Protein AF-T0ZB91-F1 (afdb_monomer_lite)

Foldseek 3Di:
DPPVQPQKDQQADDPDDPVVVVCVVCVVVVDPDDDPQDDDAQAAPVRDGHGSVQLVVLLVVVVWDPPDDRITNDDPLSSVQSSVCVRDVHDDPDSPPDDDDQDPVLVVVLVVVVVVVVVVCVVPVPDDDDDDDPDDPPNPVVVSVVVSCVVVVPPDDDDDDD

Radius of gyration: 23.33 Å; chains: 1; bounding box: 49×40×62 Å

Secondary structure (DSSP, 8-state):
--GGGTT-EE----SS-HHHHHHHHHGGGT------------B-TTSPBPPHHHHHHHHHHTT-EEEETTEEE--HHHHHHHHHHHHHTPPPSSS----PPPP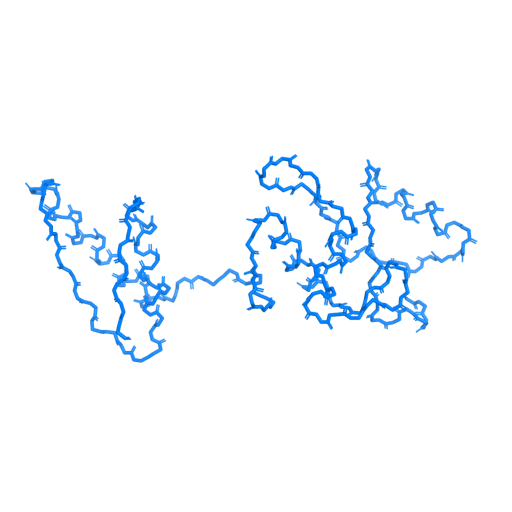HHHHHHHHHHHHHHHHHHHH-TT--------PPTTS-HHHHHHHHHHHTT-S-------

Organism: NCBI:txid410659

pLDDT: mean 82.57, std 14.06, range [44.69, 98.06]

Structure (mmCIF, N/CA/C/O backbone):
data_AF-T0ZB91-F1
#
_entry.id   AF-T0ZB91-F1
#
loop_
_atom_site.group_PDB
_atom_site.id
_atom_site.type_symbol
_atom_site.label_atom_id
_atom_site.label_alt_id
_atom_site.label_comp_id
_atom_site.label_asym_id
_atom_site.label_entity_id
_atom_site.label_seq_id
_atom_site.pdbx_PDB_ins_code
_atom_site.Cartn_x
_atom_site.Cartn_y
_atom_site.Cartn_z
_atom_site.occupancy
_atom_site.B_iso_or_equiv
_atom_site.auth_seq_id
_atom_site.auth_comp_id
_atom_site.auth_asym_id
_atom_site.auth_atom_id
_atom_site.pdbx_PDB_model_num
ATOM 1 N N . SER A 1 1 ? 12.557 4.795 -32.991 1.00 51.97 1 SER A N 1
ATOM 2 C CA . SER A 1 1 ? 13.573 3.987 -32.295 1.00 51.97 1 SER A CA 1
ATOM 3 C C . SER A 1 1 ? 14.496 3.359 -33.321 1.00 51.97 1 SER A C 1
ATOM 5 O O . SER A 1 1 ? 14.036 2.994 -34.396 1.00 51.97 1 SER A O 1
ATOM 7 N N . ASP A 1 2 ? 15.785 3.284 -33.008 1.00 60.97 2 ASP A N 1
ATOM 8 C CA . ASP A 1 2 ? 16.763 2.493 -33.760 1.00 60.97 2 ASP A CA 1
ATOM 9 C C . ASP A 1 2 ? 16.505 0.987 -33.533 1.00 60.97 2 ASP A C 1
ATOM 11 O O . ASP A 1 2 ? 16.049 0.598 -32.452 1.00 60.97 2 ASP A O 1
ATOM 15 N N . ALA A 1 3 ? 16.742 0.144 -34.543 1.00 61.00 3 ALA A N 1
ATOM 16 C CA . ALA A 1 3 ? 16.412 -1.284 -34.516 1.00 61.00 3 ALA A CA 1
ATOM 17 C C . ALA A 1 3 ? 17.142 -2.031 -33.386 1.00 61.00 3 ALA A C 1
ATOM 19 O O . ALA A 1 3 ? 16.568 -2.939 -32.783 1.00 61.00 3 ALA A O 1
ATOM 20 N N . ALA A 1 4 ? 18.356 -1.586 -33.046 1.00 65.12 4 ALA A N 1
ATOM 21 C CA . ALA A 1 4 ? 19.175 -2.144 -31.972 1.00 65.12 4 ALA A CA 1
ATOM 22 C C . ALA A 1 4 ? 18.586 -1.933 -30.561 1.00 65.12 4 ALA A C 1
ATOM 24 O O . ALA A 1 4 ? 18.878 -2.702 -29.650 1.00 65.12 4 ALA A O 1
ATOM 25 N N . HIS A 1 5 ? 17.709 -0.939 -30.376 1.00 68.81 5 HIS A N 1
ATOM 26 C CA . HIS A 1 5 ? 17.205 -0.525 -29.059 1.00 68.81 5 HIS A CA 1
ATOM 27 C C . HIS A 1 5 ? 15.707 -0.816 -28.863 1.00 68.81 5 HIS A C 1
ATOM 29 O O . HIS A 1 5 ? 15.057 -0.280 -27.962 1.00 68.81 5 HIS A O 1
ATOM 35 N N . LYS A 1 6 ? 15.113 -1.653 -29.723 1.00 73.81 6 LYS A N 1
ATOM 36 C CA . LYS A 1 6 ? 13.685 -1.982 -29.652 1.00 73.81 6 LYS A CA 1
ATOM 37 C C . LYS A 1 6 ? 13.366 -2.761 -28.368 1.00 73.81 6 LYS A C 1
ATOM 39 O O . LYS A 1 6 ? 13.872 -3.859 -28.150 1.00 73.81 6 LYS A O 1
ATOM 44 N N . GLY A 1 7 ? 12.474 -2.203 -27.546 1.00 77.69 7 GLY A N 1
ATOM 45 C CA . GLY A 1 7 ? 12.065 -2.801 -26.269 1.00 77.69 7 GLY A CA 1
ATOM 46 C C . GLY A 1 7 ? 13.086 -2.633 -25.140 1.00 77.69 7 GLY A C 1
ATOM 47 O O . GLY A 1 7 ? 13.013 -3.367 -24.157 1.00 77.69 7 GLY A O 1
ATOM 48 N N . LEU A 1 8 ? 14.037 -1.704 -25.291 1.00 84.56 8 LEU A N 1
ATOM 49 C CA . LEU A 1 8 ? 14.966 -1.300 -24.240 1.00 84.56 8 LEU A CA 1
ATOM 50 C C . LEU A 1 8 ? 14.632 0.116 -23.769 1.00 84.56 8 LEU A C 1
ATOM 52 O O . LEU A 1 8 ? 14.288 0.985 -24.572 1.00 84.56 8 LEU A O 1
ATOM 56 N N . LEU A 1 9 ? 14.772 0.347 -22.469 1.00 86.88 9 LEU A N 1
ATOM 57 C CA . LEU A 1 9 ? 14.667 1.660 -21.848 1.00 86.88 9 LEU A CA 1
ATOM 58 C C . LEU A 1 9 ? 16.036 2.068 -21.315 1.00 86.88 9 LEU A C 1
ATOM 60 O O . LEU A 1 9 ? 16.656 1.329 -20.552 1.00 86.88 9 LEU A O 1
ATOM 64 N N . LYS A 1 10 ? 16.503 3.254 -21.709 1.00 87.12 10 LYS A N 1
ATOM 65 C CA . LYS A 1 10 ? 17.693 3.867 -21.117 1.00 87.12 10 LYS A CA 1
ATOM 66 C C . LYS A 1 10 ? 17.293 4.532 -19.802 1.00 87.12 10 LYS A C 1
ATOM 68 O O . LYS A 1 10 ? 16.462 5.437 -19.808 1.00 87.12 10 LYS A O 1
ATOM 73 N N . VAL A 1 11 ? 17.878 4.087 -18.695 1.00 86.56 11 VAL A N 1
ATOM 74 C CA . VAL A 1 11 ? 17.599 4.601 -17.347 1.00 86.56 11 VAL A CA 1
ATOM 75 C C . VAL A 1 11 ? 18.783 5.434 -16.879 1.00 86.56 11 VAL A C 1
ATOM 77 O O . VAL A 1 11 ? 19.851 4.883 -16.621 1.00 86.56 11 VAL A O 1
ATOM 80 N N . GLY A 1 12 ? 18.585 6.743 -16.743 1.00 85.44 12 GLY A N 1
ATOM 81 C CA . GLY A 1 12 ? 19.592 7.677 -16.244 1.00 85.44 12 GLY A CA 1
ATOM 82 C C . GLY A 1 12 ? 18.970 8.743 -15.347 1.00 85.44 12 GLY A C 1
ATOM 83 O O . GLY A 1 12 ? 17.758 8.941 -15.361 1.00 85.44 12 GLY A O 1
ATOM 84 N N . GLN A 1 13 ? 19.811 9.432 -14.578 1.00 82.88 13 GLN A N 1
ATOM 85 C CA . GLN A 1 13 ? 19.413 10.555 -13.726 1.00 82.88 13 GLN A CA 1
ATOM 86 C C . GLN A 1 13 ? 20.036 11.856 -14.233 1.00 82.88 13 GLN A C 1
ATOM 88 O O . GLN A 1 13 ? 21.137 11.867 -14.793 1.00 82.88 13 GLN A O 1
ATOM 93 N N . THR A 1 14 ? 19.354 12.977 -14.022 1.00 78.31 14 THR A N 1
ATOM 94 C CA . THR A 1 14 ? 19.920 14.298 -14.287 1.00 78.31 14 THR A CA 1
ATOM 95 C C . THR A 1 14 ? 19.376 15.330 -13.308 1.00 78.31 14 THR A C 1
ATOM 97 O O . THR A 1 14 ? 18.228 15.256 -12.893 1.00 78.31 14 THR A O 1
ATOM 100 N N . THR A 1 15 ? 20.221 16.289 -12.934 1.00 68.44 15 THR A N 1
ATOM 101 C CA . THR A 1 15 ? 19.852 17.476 -12.146 1.00 68.44 15 THR A CA 1
ATOM 102 C C . THR A 1 15 ? 19.577 18.698 -13.030 1.00 68.44 15 THR A C 1
ATOM 104 O O . THR A 1 15 ? 19.333 19.790 -12.526 1.00 68.44 15 THR A O 1
ATOM 107 N N . ARG A 1 16 ? 19.660 18.533 -14.356 1.00 69.19 16 ARG A N 1
ATOM 108 C CA . ARG A 1 16 ? 19.383 19.559 -15.369 1.00 69.19 16 ARG A CA 1
ATOM 109 C C . ARG A 1 16 ? 18.069 19.240 -16.073 1.00 69.19 16 ARG A C 1
ATOM 111 O O . ARG A 1 16 ? 17.562 18.130 -15.956 1.00 69.19 16 ARG A O 1
ATOM 118 N N . ASP A 1 17 ? 17.551 20.188 -16.849 1.00 70.06 17 ASP A N 1
ATOM 119 C CA . ASP A 1 17 ? 16.375 19.946 -17.685 1.00 70.06 17 ASP A CA 1
ATOM 120 C C . ASP A 1 17 ? 16.577 18.709 -18.581 1.00 70.06 17 ASP A C 1
ATOM 122 O O . ASP A 1 17 ? 17.575 18.584 -19.304 1.00 70.06 17 ASP A O 1
ATOM 126 N N . VAL A 1 18 ? 15.623 17.778 -18.513 1.00 66.44 18 VAL A N 1
ATOM 127 C CA . VAL A 1 18 ? 15.718 16.463 -19.158 1.00 66.44 18 VAL A CA 1
ATOM 128 C C . VAL A 1 18 ? 15.827 16.600 -20.674 1.00 66.44 18 VAL A C 1
ATOM 130 O O . VAL A 1 18 ? 16.628 15.905 -21.303 1.00 66.44 18 VAL A O 1
ATOM 133 N N . LYS A 1 19 ? 15.092 17.539 -21.282 1.00 65.44 19 LYS A N 1
ATOM 134 C CA . LYS A 1 19 ? 15.134 17.757 -22.735 1.00 65.44 19 LYS A CA 1
ATOM 135 C C . LYS A 1 19 ? 16.481 18.326 -23.163 1.00 65.44 19 LYS A C 1
ATOM 137 O O . LYS A 1 19 ? 17.023 17.884 -24.175 1.00 65.44 19 LYS A O 1
ATOM 142 N N . GLN A 1 20 ? 17.047 19.253 -22.389 1.00 65.75 20 GLN A N 1
ATOM 143 C CA . GLN A 1 20 ? 18.387 19.784 -22.646 1.00 65.75 20 GLN A CA 1
ATOM 144 C C . GLN A 1 20 ? 19.456 18.694 -22.535 1.00 65.75 20 GLN A C 1
ATOM 146 O O . GLN A 1 20 ? 20.264 18.536 -23.452 1.00 65.75 20 GLN A O 1
ATOM 151 N N . ARG A 1 21 ? 19.425 17.883 -21.471 1.00 69.38 21 ARG A N 1
ATOM 152 C CA . ARG A 1 21 ? 20.407 16.810 -21.262 1.00 69.38 21 ARG A CA 1
ATOM 153 C C . ARG A 1 21 ? 20.339 15.734 -22.344 1.00 69.38 21 ARG A C 1
ATOM 155 O O . ARG A 1 21 ? 21.376 15.282 -22.831 1.00 69.38 21 ARG A O 1
ATOM 162 N N . VAL A 1 22 ? 19.134 15.328 -22.738 1.00 63.59 22 VAL A N 1
ATOM 163 C CA . VAL A 1 22 ? 18.946 14.341 -23.808 1.00 63.59 22 VAL A CA 1
ATOM 164 C C . VAL A 1 22 ? 19.389 14.919 -25.159 1.00 63.59 22 VAL A C 1
ATOM 166 O O . VAL A 1 22 ? 20.074 14.236 -25.920 1.00 63.59 22 VAL A O 1
ATOM 169 N N . ALA A 1 23 ? 19.109 16.195 -25.439 1.00 64.88 23 ALA A N 1
ATOM 170 C CA . ALA A 1 23 ? 19.581 16.861 -26.653 1.00 64.88 23 ALA A CA 1
ATOM 171 C C . ALA A 1 23 ? 21.117 16.981 -26.722 1.00 64.88 23 ALA A C 1
ATOM 173 O O . ALA A 1 23 ? 21.690 16.820 -27.799 1.00 64.88 23 ALA A O 1
ATOM 174 N N . GLU A 1 24 ? 21.799 17.225 -25.598 1.00 64.69 24 GLU A N 1
ATOM 175 C CA . GLU A 1 24 ? 23.268 17.233 -25.516 1.00 64.69 24 GLU A CA 1
ATOM 176 C C . GLU A 1 24 ? 23.875 15.864 -25.856 1.00 64.69 24 GLU A C 1
ATOM 178 O O . GLU A 1 24 ? 24.837 15.797 -26.617 1.00 64.69 24 GLU A O 1
ATOM 183 N N . GLN A 1 25 ? 23.298 14.772 -25.339 1.00 58.50 25 GLN A N 1
ATOM 184 C CA . GLN A 1 25 ? 23.789 13.413 -25.603 1.00 58.50 25 GLN A CA 1
ATOM 185 C C . GLN A 1 25 ? 23.537 12.959 -27.048 1.00 58.50 25 GLN A C 1
ATOM 187 O O . GLN A 1 25 ? 24.342 12.225 -27.616 1.00 58.50 25 GLN A O 1
ATOM 192 N N . LEU A 1 26 ? 22.427 13.389 -27.652 1.00 58.47 26 LEU A N 1
ATOM 193 C CA . LEU A 1 26 ? 22.016 12.940 -28.986 1.00 58.47 26 LEU A CA 1
ATOM 194 C C . LEU A 1 26 ? 22.549 13.816 -30.128 1.00 58.47 26 LEU A C 1
ATOM 196 O O . LEU A 1 26 ? 22.528 13.378 -31.281 1.00 58.47 26 LEU A O 1
ATOM 200 N N . LYS A 1 27 ? 23.075 15.016 -29.832 1.00 55.16 27 LYS A N 1
ATOM 201 C CA . LYS A 1 27 ? 23.714 15.903 -30.824 1.00 55.16 27 LYS A CA 1
ATOM 202 C C . LYS A 1 27 ? 24.861 15.219 -31.571 1.00 55.16 27 LYS A C 1
ATOM 204 O O . LYS A 1 27 ? 24.984 15.410 -32.776 1.00 55.16 27 LYS A O 1
ATOM 209 N N . THR A 1 28 ? 25.647 14.390 -30.890 1.00 50.94 28 THR A N 1
ATOM 210 C CA . THR A 1 28 ? 26.801 13.689 -31.479 1.00 50.94 28 THR A CA 1
ATOM 211 C C . THR A 1 28 ? 26.391 12.525 -32.388 1.00 50.94 28 THR A C 1
ATOM 213 O O . THR A 1 28 ? 27.157 12.133 -33.259 1.00 50.94 28 THR A O 1
ATOM 216 N N . ALA A 1 29 ? 25.176 11.990 -32.225 1.00 53.38 29 ALA A N 1
ATOM 217 C CA . ALA A 1 29 ? 24.703 10.807 -32.948 1.00 53.38 29 ALA A CA 1
ATOM 218 C C . ALA A 1 29 ? 23.662 11.112 -34.046 1.00 53.38 29 ALA A C 1
ATOM 220 O O . ALA A 1 29 ? 23.198 10.191 -34.711 1.00 53.38 29 ALA A O 1
ATOM 221 N N . ALA A 1 30 ? 23.256 12.379 -34.237 1.00 49.47 30 ALA A N 1
ATOM 222 C CA . ALA A 1 30 ? 22.187 12.781 -35.170 1.00 49.47 30 ALA A CA 1
ATOM 223 C C . ALA A 1 30 ? 20.853 12.007 -34.994 1.00 49.47 30 ALA A C 1
ATOM 225 O O . ALA A 1 30 ? 20.004 11.974 -35.890 1.00 49.47 30 ALA A O 1
ATOM 226 N N . ILE A 1 31 ? 20.620 11.425 -33.813 1.00 53.66 31 ILE A N 1
ATOM 227 C CA . ILE A 1 31 ? 19.414 10.657 -33.496 1.00 53.66 31 ILE A CA 1
ATOM 228 C C . ILE A 1 31 ? 18.299 11.633 -33.110 1.00 53.66 31 ILE A C 1
ATOM 230 O O . ILE A 1 31 ? 18.242 12.135 -31.990 1.00 53.66 31 ILE A O 1
ATOM 234 N N . LYS A 1 32 ? 17.381 11.892 -34.045 1.00 53.34 32 LYS A N 1
ATOM 235 C CA . LYS A 1 32 ? 16.194 12.741 -33.817 1.00 53.34 32 LYS A CA 1
ATOM 236 C C . LYS A 1 32 ? 14.992 11.986 -33.229 1.00 53.34 32 LYS A C 1
ATOM 238 O O . LYS A 1 32 ? 14.038 12.613 -32.788 1.00 53.34 32 LYS A O 1
ATOM 243 N N . ASN A 1 33 ? 15.035 10.652 -33.204 1.00 62.59 33 ASN A N 1
ATOM 244 C CA . ASN A 1 33 ? 13.875 9.798 -32.923 1.00 62.59 33 ASN A CA 1
ATOM 245 C C . ASN A 1 33 ? 13.921 9.184 -31.515 1.00 62.59 33 ASN A C 1
ATOM 247 O O . ASN A 1 33 ? 13.963 7.955 -31.380 1.00 62.59 33 ASN A O 1
ATOM 251 N N . TYR A 1 34 ? 13.923 10.027 -30.482 1.00 66.00 34 TYR A N 1
ATOM 252 C CA . TYR A 1 34 ? 13.805 9.598 -29.087 1.00 66.00 34 TYR A CA 1
ATOM 253 C C . TYR A 1 34 ? 12.447 9.995 -28.502 1.00 66.00 34 TYR A C 1
ATOM 255 O O . TYR A 1 34 ? 11.818 10.961 -28.930 1.00 66.00 34 TYR A O 1
ATOM 263 N N . THR A 1 35 ? 12.001 9.244 -27.502 1.00 74.19 35 THR A N 1
ATOM 264 C CA . THR A 1 35 ? 10.796 9.550 -26.732 1.00 74.19 35 THR A CA 1
ATOM 265 C C . THR A 1 35 ? 11.172 9.471 -25.266 1.00 74.19 35 THR A C 1
ATOM 267 O O . THR A 1 35 ? 11.727 8.464 -24.829 1.00 74.19 35 THR A O 1
ATOM 270 N N . ILE A 1 36 ? 10.900 10.536 -24.514 1.00 78.00 36 ILE A N 1
ATOM 271 C CA . ILE A 1 36 ? 11.008 10.499 -23.056 1.00 78.00 36 ILE A CA 1
ATOM 272 C C . ILE A 1 36 ? 9.827 9.662 -22.570 1.00 78.00 36 ILE A C 1
ATOM 274 O O . ILE A 1 36 ? 8.680 10.084 -22.681 1.00 78.00 36 ILE A O 1
ATOM 278 N N . ALA A 1 37 ? 10.113 8.440 -22.128 1.00 78.44 37 ALA A N 1
ATOM 279 C CA . ALA A 1 37 ? 9.090 7.492 -21.698 1.00 78.44 37 ALA A CA 1
ATOM 280 C C . ALA A 1 37 ? 8.612 7.757 -20.260 1.00 78.44 37 ALA A C 1
ATOM 282 O O . ALA A 1 37 ? 7.486 7.404 -19.920 1.00 78.44 37 ALA A O 1
ATOM 283 N N . LEU A 1 38 ? 9.465 8.370 -19.432 1.00 80.69 38 LEU A N 1
ATOM 284 C CA . LEU A 1 38 ? 9.190 8.725 -18.043 1.00 80.69 38 LEU A CA 1
ATOM 285 C C . LEU A 1 38 ? 10.101 9.887 -17.618 1.00 80.69 38 LEU A C 1
ATOM 287 O O . LEU A 1 38 ? 11.288 9.876 -17.944 1.00 80.69 38 LEU A O 1
ATOM 291 N N . ASP A 1 39 ? 9.540 10.860 -16.902 1.00 83.69 39 ASP A N 1
ATOM 292 C CA . ASP A 1 39 ? 10.241 11.989 -16.280 1.00 83.69 39 ASP A CA 1
ATOM 293 C C . ASP A 1 39 ? 9.632 12.203 -14.887 1.00 83.69 39 ASP A C 1
ATOM 295 O O . ASP A 1 39 ? 8.476 12.608 -14.767 1.00 83.69 39 ASP A O 1
ATOM 299 N N . GLU A 1 40 ? 10.364 11.816 -13.843 1.00 82.19 40 GLU A N 1
ATOM 300 C CA . GLU A 1 40 ? 9.876 11.797 -12.464 1.00 82.19 40 GLU A CA 1
ATOM 301 C C . GLU A 1 40 ? 10.979 12.164 -11.461 1.00 82.19 40 GLU A C 1
ATOM 303 O O . GLU A 1 40 ? 12.158 11.892 -11.686 1.00 82.19 40 GLU A O 1
ATOM 308 N N . SER A 1 41 ? 10.582 12.743 -10.319 1.00 80.56 41 SER A N 1
ATOM 309 C CA . SER A 1 41 ? 11.513 13.109 -9.245 1.00 80.56 41 SER A CA 1
ATOM 310 C C . SER A 1 41 ? 12.220 11.882 -8.666 1.00 80.56 41 SER A C 1
ATOM 312 O O . SER A 1 41 ? 11.595 10.859 -8.384 1.00 80.56 41 SER A O 1
ATOM 314 N N . ALA A 1 42 ? 13.520 12.003 -8.428 1.00 81.81 42 ALA A N 1
ATOM 315 C CA . ALA A 1 42 ? 14.311 10.986 -7.750 1.00 81.81 42 ALA A CA 1
ATOM 316 C C . ALA A 1 42 ? 14.284 11.126 -6.213 1.00 81.81 42 ALA A C 1
ATOM 318 O O . ALA A 1 42 ? 15.052 10.464 -5.528 1.00 81.81 42 ALA A O 1
ATOM 319 N N . GLU A 1 43 ? 13.450 12.000 -5.655 1.00 82.38 43 GLU A N 1
ATOM 320 C CA . GLU A 1 43 ? 13.341 12.211 -4.209 1.00 82.38 43 GLU A CA 1
ATOM 321 C C . GLU A 1 43 ? 12.538 11.090 -3.525 1.00 82.38 43 GLU A C 1
ATOM 323 O O . GLU A 1 43 ? 11.489 10.666 -4.024 1.00 82.38 43 GLU A O 1
ATOM 328 N N . ARG A 1 44 ? 13.049 10.602 -2.390 1.00 81.44 44 ARG A N 1
ATOM 329 C CA . ARG A 1 44 ? 12.367 9.679 -1.471 1.00 81.44 44 ARG A CA 1
ATOM 330 C C . ARG A 1 44 ? 11.490 10.443 -0.482 1.00 81.44 44 ARG A C 1
ATOM 332 O O . ARG A 1 44 ? 11.699 11.626 -0.239 1.00 81.44 44 ARG A O 1
ATOM 339 N N . ASP A 1 45 ? 10.592 9.728 0.191 1.00 78.88 45 ASP A N 1
ATOM 340 C CA . ASP A 1 45 ? 9.732 10.309 1.234 1.00 78.88 45 ASP A CA 1
ATOM 341 C C . ASP A 1 45 ? 10.527 10.840 2.451 1.00 78.88 45 ASP A C 1
ATOM 343 O O . ASP A 1 45 ? 10.019 11.657 3.217 1.00 78.88 45 ASP A O 1
ATOM 347 N N . ASP A 1 46 ? 11.777 10.394 2.632 1.00 73.31 46 ASP A N 1
ATOM 348 C CA . ASP A 1 46 ? 12.699 10.864 3.676 1.00 73.31 46 ASP A CA 1
ATOM 349 C C . ASP A 1 46 ? 13.574 12.063 3.248 1.00 73.31 46 ASP A C 1
ATOM 351 O O . ASP A 1 46 ? 14.443 12.496 4.008 1.00 73.31 46 ASP A O 1
ATOM 355 N N . GLY A 1 47 ? 13.355 12.604 2.043 1.00 75.94 47 GLY A N 1
ATOM 356 C CA . GLY A 1 47 ? 14.102 13.731 1.477 1.00 75.94 47 GLY A CA 1
ATOM 357 C C . GLY A 1 47 ? 15.470 13.363 0.893 1.00 75.94 47 GLY A C 1
ATOM 358 O O . GLY A 1 47 ? 16.195 14.239 0.417 1.00 75.94 47 GLY A O 1
ATOM 359 N N . THR A 1 48 ? 15.862 12.085 0.908 1.00 81.88 48 THR A N 1
ATOM 360 C CA . THR A 1 48 ? 17.083 11.636 0.227 1.00 81.88 48 THR A CA 1
ATOM 361 C C . THR A 1 48 ? 16.844 11.430 -1.268 1.00 81.88 48 THR A C 1
ATOM 363 O O . THR A 1 48 ? 15.728 11.176 -1.717 1.00 81.88 48 THR A O 1
ATOM 366 N N . VAL A 1 49 ? 17.910 11.514 -2.067 1.00 83.31 49 VAL A N 1
ATOM 367 C CA . VAL A 1 49 ? 17.836 11.315 -3.521 1.00 83.31 49 VAL A CA 1
ATOM 368 C C . VAL A 1 49 ? 18.214 9.881 -3.881 1.00 83.31 49 VAL A C 1
ATOM 370 O O . VAL A 1 49 ? 19.185 9.314 -3.375 1.00 83.31 49 VAL A O 1
ATOM 373 N N . MET A 1 50 ? 17.421 9.293 -4.762 1.00 86.56 50 MET A N 1
ATOM 374 C CA . MET A 1 50 ? 17.597 7.975 -5.348 1.00 86.56 50 MET A CA 1
ATOM 375 C C . MET A 1 50 ? 18.464 8.088 -6.591 1.00 86.56 50 MET A C 1
ATOM 377 O O . MET A 1 50 ? 18.251 8.957 -7.430 1.00 86.56 50 MET A O 1
ATOM 381 N N . THR A 1 51 ? 19.415 7.180 -6.751 1.00 86.56 51 THR A N 1
ATOM 382 C CA . THR A 1 51 ? 20.260 7.165 -7.947 1.00 86.56 51 THR A CA 1
ATOM 383 C C . THR A 1 51 ? 19.677 6.286 -9.049 1.00 86.56 51 THR A C 1
ATOM 385 O O . THR A 1 51 ? 19.007 5.280 -8.801 1.00 86.56 51 THR A O 1
ATOM 388 N N . ASP A 1 52 ? 19.998 6.610 -10.300 1.00 86.81 52 ASP A N 1
ATOM 389 C CA . ASP A 1 52 ? 19.723 5.751 -11.457 1.00 86.81 52 ASP A CA 1
ATOM 390 C C . ASP A 1 52 ? 20.335 4.350 -11.292 1.00 86.81 52 ASP A C 1
ATOM 392 O O . ASP A 1 52 ? 19.736 3.350 -11.692 1.00 86.81 52 ASP A O 1
ATOM 396 N N . HIS A 1 53 ? 21.503 4.264 -10.650 1.00 85.75 53 HIS A N 1
ATOM 397 C CA . HIS A 1 53 ? 22.148 2.999 -10.319 1.00 85.75 53 HIS A CA 1
ATOM 398 C C . HIS A 1 53 ? 21.303 2.156 -9.353 1.00 85.75 53 HIS A C 1
ATOM 400 O O . HIS A 1 53 ? 21.128 0.957 -9.576 1.00 85.75 53 HIS A O 1
ATOM 406 N N . GLU A 1 54 ? 20.732 2.765 -8.309 1.00 86.75 54 GLU A N 1
ATOM 407 C CA . GLU A 1 54 ? 19.822 2.074 -7.388 1.00 86.75 54 GLU A CA 1
ATOM 408 C C . GLU A 1 54 ? 18.556 1.586 -8.093 1.00 86.75 54 GLU A C 1
ATOM 410 O O . GLU A 1 54 ? 18.109 0.465 -7.834 1.00 86.75 54 GLU A O 1
ATOM 415 N N . LEU A 1 55 ? 18.010 2.386 -9.012 1.00 89.31 55 LEU A N 1
ATOM 416 C CA . LEU A 1 55 ? 16.845 2.014 -9.813 1.00 89.31 55 LEU A CA 1
ATOM 417 C C . LEU A 1 55 ? 17.151 0.830 -10.742 1.00 89.31 55 LEU A C 1
ATOM 419 O O . LEU A 1 55 ? 16.396 -0.144 -10.770 1.00 89.31 55 LEU A O 1
ATOM 423 N N . ARG A 1 56 ? 18.291 0.847 -11.446 1.00 90.81 56 ARG A N 1
ATOM 424 C CA . ARG A 1 56 ? 18.738 -0.302 -12.254 1.00 90.81 56 ARG A CA 1
ATOM 425 C C . ARG A 1 56 ? 18.976 -1.539 -11.394 1.00 90.81 56 ARG A C 1
ATOM 427 O O . ARG A 1 56 ? 18.534 -2.623 -11.763 1.00 90.81 56 ARG A O 1
ATOM 434 N N . ALA A 1 57 ? 19.599 -1.393 -10.225 1.00 86.44 57 ALA A N 1
ATOM 435 C CA . ALA A 1 57 ? 19.788 -2.501 -9.293 1.00 86.44 57 ALA A CA 1
ATOM 436 C C . ALA A 1 57 ? 18.447 -3.074 -8.795 1.00 86.44 57 ALA A C 1
ATOM 438 O O . ALA A 1 57 ? 18.315 -4.290 -8.658 1.00 86.44 57 ALA A O 1
ATOM 439 N N . ALA A 1 58 ? 17.437 -2.231 -8.555 1.00 87.88 58 ALA A N 1
ATOM 440 C CA . ALA A 1 58 ? 16.091 -2.673 -8.188 1.00 87.88 58 ALA A CA 1
ATOM 441 C C . ALA A 1 58 ? 15.420 -3.475 -9.313 1.00 87.88 58 ALA A C 1
ATOM 443 O O . ALA A 1 58 ? 14.868 -4.545 -9.055 1.00 87.88 58 ALA A O 1
ATOM 444 N N . LEU A 1 59 ? 15.540 -3.016 -10.559 1.00 89.12 59 LEU A N 1
ATOM 445 C CA . LEU A 1 59 ? 15.050 -3.734 -11.737 1.00 89.12 59 LEU A CA 1
ATOM 446 C C . LEU A 1 59 ? 15.766 -5.086 -11.929 1.00 89.12 59 LEU A C 1
ATOM 448 O O . LEU A 1 59 ? 15.108 -6.102 -12.148 1.00 89.12 59 LEU A O 1
ATOM 452 N N . VAL A 1 60 ? 17.091 -5.145 -11.758 1.00 87.19 60 VAL A N 1
ATOM 453 C CA . VAL A 1 60 ? 17.844 -6.415 -11.819 1.00 87.19 60 VAL A CA 1
ATOM 454 C C . VAL A 1 60 ? 17.391 -7.384 -10.725 1.00 87.19 60 VAL A C 1
ATOM 456 O O . VAL A 1 60 ? 17.161 -8.558 -11.007 1.00 87.19 60 VAL A O 1
ATOM 459 N N . ARG A 1 61 ? 17.178 -6.909 -9.488 1.00 84.44 61 ARG A N 1
ATOM 460 C CA . ARG A 1 61 ? 16.640 -7.744 -8.394 1.00 84.44 61 ARG A CA 1
ATOM 461 C C . ARG A 1 61 ? 15.250 -8.311 -8.696 1.00 84.44 61 ARG A C 1
ATOM 463 O O . ARG A 1 61 ? 14.907 -9.360 -8.162 1.00 84.44 61 ARG A O 1
ATOM 470 N N . LYS A 1 62 ? 14.462 -7.636 -9.538 1.00 82.69 62 LYS A N 1
ATOM 471 C CA . LYS A 1 62 ? 13.154 -8.108 -10.021 1.00 82.69 62 LYS A CA 1
ATOM 472 C C . LYS A 1 62 ? 13.246 -9.073 -11.212 1.00 82.69 62 LYS A C 1
ATOM 474 O O . LYS A 1 62 ? 12.220 -9.598 -11.628 1.00 82.69 62 LYS A O 1
ATOM 479 N N . GLY A 1 63 ? 14.446 -9.329 -11.737 1.00 85.31 63 GLY A N 1
ATOM 480 C CA . GLY A 1 63 ? 14.679 -10.253 -12.850 1.00 85.31 63 GLY A CA 1
ATOM 481 C C . GLY A 1 63 ? 14.706 -9.600 -14.234 1.00 85.31 63 GLY A C 1
ATOM 482 O O . GLY A 1 63 ? 14.754 -10.314 -15.233 1.00 85.31 63 GLY A O 1
ATOM 483 N N . PHE A 1 64 ? 14.697 -8.265 -14.325 1.00 89.56 64 PHE A N 1
ATOM 484 C CA . PHE A 1 64 ? 14.861 -7.576 -15.607 1.00 89.56 64 PHE A CA 1
ATOM 485 C C . PHE A 1 64 ? 16.327 -7.588 -16.052 1.00 89.56 64 PHE A C 1
ATOM 487 O O . PHE A 1 64 ? 17.239 -7.376 -15.251 1.00 89.56 64 PHE A O 1
ATOM 494 N N . ALA A 1 65 ? 16.560 -7.802 -17.348 1.00 87.56 65 ALA A N 1
ATOM 495 C CA . ALA A 1 65 ? 17.910 -7.852 -17.896 1.00 87.56 65 ALA A CA 1
ATOM 496 C C . ALA A 1 65 ? 18.491 -6.440 -18.073 1.00 87.56 65 ALA A C 1
ATOM 498 O O . ALA A 1 65 ? 17.887 -5.597 -18.743 1.00 87.56 65 ALA A 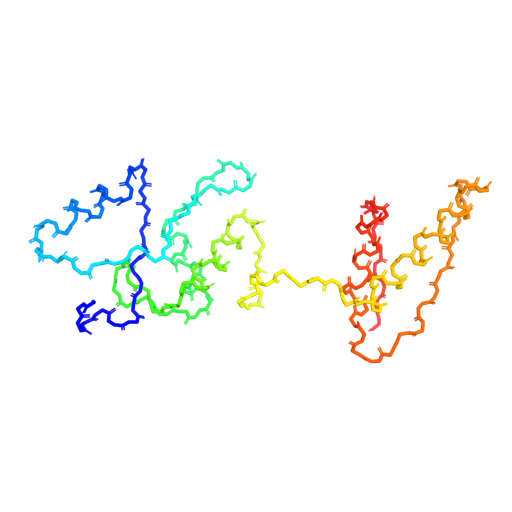O 1
ATOM 499 N N . ASN A 1 66 ? 19.687 -6.210 -17.526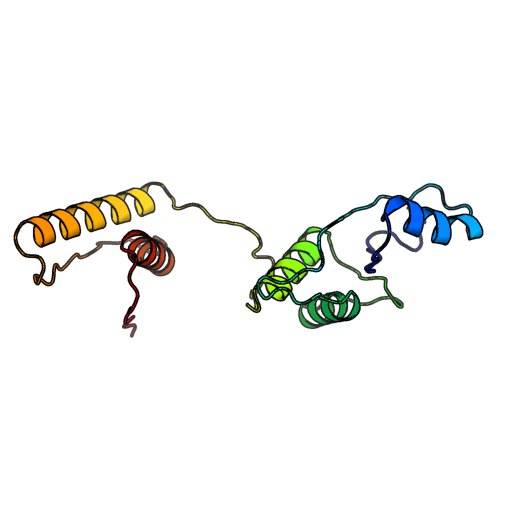 1.00 89.12 66 ASN A N 1
ATOM 500 C CA . ASN A 1 66 ? 20.545 -5.100 -17.933 1.00 89.12 66 ASN A CA 1
ATOM 501 C C . ASN A 1 66 ? 21.353 -5.559 -19.155 1.00 89.12 66 ASN A C 1
ATOM 503 O O . ASN A 1 66 ? 22.183 -6.457 -19.034 1.00 89.12 66 ASN A O 1
ATOM 507 N N . VAL A 1 67 ? 21.038 -5.012 -20.329 1.00 84.25 67 VAL A N 1
ATOM 508 C CA . VAL A 1 67 ? 21.608 -5.464 -21.606 1.00 84.25 67 VAL A CA 1
ATOM 509 C C . VAL A 1 67 ? 22.979 -4.843 -21.830 1.00 84.25 67 VAL A C 1
ATOM 511 O O . VAL A 1 67 ? 23.913 -5.546 -22.201 1.00 84.25 67 VAL A O 1
ATOM 514 N N . GLU A 1 68 ? 23.099 -3.541 -21.585 1.00 81.94 68 GLU A N 1
ATOM 515 C CA . GLU A 1 68 ? 24.351 -2.809 -21.738 1.00 81.94 68 GLU A CA 1
ATOM 516 C C . GLU A 1 68 ? 24.283 -1.483 -20.977 1.00 81.94 68 GLU A C 1
ATOM 518 O O . GLU A 1 68 ? 23.393 -0.672 -21.224 1.00 81.94 68 GLU A O 1
ATOM 523 N N . LEU A 1 69 ? 25.252 -1.224 -20.094 1.00 85.12 69 LEU A N 1
ATOM 524 C CA . LEU A 1 69 ? 25.377 0.032 -19.342 1.00 85.12 69 LEU A CA 1
ATOM 525 C C . LEU A 1 69 ? 24.065 0.452 -18.636 1.00 85.12 69 LEU A C 1
ATOM 527 O O . LEU A 1 69 ? 23.721 -0.066 -17.571 1.00 85.12 69 LEU A O 1
ATOM 531 N N . GLU A 1 70 ? 23.366 1.426 -19.222 1.00 86.25 70 GLU A N 1
ATOM 532 C CA . GLU A 1 70 ? 22.134 2.047 -18.726 1.00 86.25 70 GLU A CA 1
ATOM 533 C C . GLU A 1 70 ? 20.864 1.466 -19.383 1.00 86.25 70 GLU A C 1
ATOM 535 O O . GLU A 1 70 ? 19.756 1.907 -19.071 1.00 86.25 70 GLU A O 1
ATOM 540 N N . TRP A 1 71 ? 21.003 0.508 -20.305 1.00 87.25 71 TRP A N 1
ATOM 541 C CA . TRP A 1 71 ? 19.910 -0.067 -21.086 1.00 87.25 71 TRP A CA 1
ATOM 542 C C . TRP A 1 71 ? 19.281 -1.274 -20.397 1.00 87.25 71 TRP A C 1
ATOM 544 O O . TRP A 1 71 ? 19.862 -2.357 -20.305 1.00 87.25 71 TRP A O 1
ATOM 554 N N . MET A 1 72 ? 18.030 -1.099 -19.987 1.00 89.19 72 MET A N 1
ATOM 555 C CA . MET A 1 72 ? 17.231 -2.108 -19.308 1.00 89.19 72 MET A CA 1
ATOM 556 C C . MET A 1 72 ? 16.177 -2.692 -20.250 1.00 89.19 72 MET A C 1
ATOM 558 O O . MET A 1 72 ? 15.476 -1.959 -20.949 1.00 89.19 72 MET A O 1
ATOM 562 N N . ARG A 1 73 ? 16.021 -4.020 -20.251 1.00 89.00 73 ARG A N 1
ATOM 563 C CA . ARG A 1 73 ? 14.898 -4.702 -20.907 1.00 89.00 73 ARG A CA 1
ATOM 564 C C . ARG A 1 73 ? 13.716 -4.773 -19.940 1.00 89.00 73 ARG A C 1
ATOM 566 O O . ARG A 1 73 ? 13.557 -5.757 -19.220 1.00 89.00 73 ARG A O 1
ATOM 573 N N . CYS A 1 74 ? 12.912 -3.719 -19.925 1.00 87.94 74 CYS A N 1
ATOM 574 C CA . CYS A 1 74 ? 11.710 -3.597 -19.102 1.00 87.94 74 CYS A CA 1
ATOM 575 C C . CYS A 1 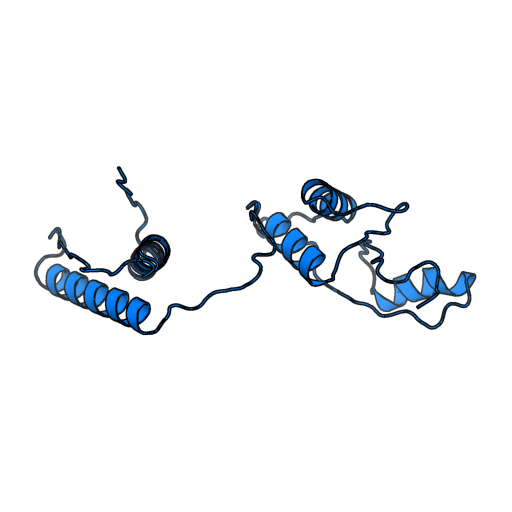74 ? 10.681 -2.663 -19.761 1.00 87.94 74 CYS A C 1
ATOM 577 O O . CYS A 1 74 ? 10.991 -1.954 -20.722 1.00 87.94 74 CYS A O 1
ATOM 579 N N . ALA A 1 75 ? 9.450 -2.674 -19.257 1.00 87.50 75 ALA A N 1
ATOM 580 C CA . ALA A 1 75 ? 8.412 -1.717 -19.615 1.00 87.50 75 ALA A CA 1
ATOM 581 C C . ALA A 1 75 ? 8.437 -0.496 -18.680 1.00 87.50 75 ALA A C 1
ATOM 583 O O . ALA A 1 75 ? 8.976 -0.534 -17.575 1.00 87.50 75 ALA A O 1
ATOM 584 N N . VAL A 1 76 ? 7.790 0.598 -19.096 1.00 86.38 76 VAL A N 1
ATOM 585 C CA . VAL A 1 76 ? 7.684 1.824 -18.279 1.00 86.38 76 VAL A CA 1
ATOM 586 C C . VAL A 1 76 ? 7.009 1.545 -16.930 1.00 86.38 76 VAL A C 1
ATOM 588 O O . VAL A 1 76 ? 7.458 2.051 -15.906 1.00 86.38 76 VAL A O 1
ATOM 591 N N . ALA A 1 77 ? 5.997 0.673 -16.911 1.00 83.19 77 ALA A N 1
ATOM 592 C CA . ALA A 1 77 ? 5.303 0.258 -15.690 1.00 83.19 77 ALA A CA 1
ATOM 593 C C . ALA A 1 77 ? 6.228 -0.452 -14.678 1.00 83.19 77 ALA A C 1
ATOM 595 O O . ALA A 1 77 ? 6.054 -0.322 -13.463 1.00 83.19 77 ALA A O 1
ATOM 596 N N . ASP A 1 78 ? 7.246 -1.169 -15.163 1.00 85.19 78 ASP A N 1
ATOM 597 C CA . ASP A 1 78 ? 8.239 -1.823 -14.307 1.00 85.19 78 ASP A CA 1
ATOM 598 C C . ASP A 1 78 ? 9.157 -0.788 -13.652 1.00 85.19 78 ASP A C 1
ATOM 600 O O . ASP A 1 78 ? 9.469 -0.892 -12.465 1.00 85.19 78 ASP A O 1
ATOM 604 N N . VAL A 1 79 ? 9.547 0.241 -14.414 1.00 87.44 79 VAL A N 1
ATOM 605 C CA . VAL A 1 79 ? 10.340 1.375 -13.919 1.00 87.44 79 VAL A CA 1
ATOM 606 C C . VAL A 1 79 ? 9.556 2.161 -12.870 1.00 87.44 79 VAL A C 1
ATOM 608 O O . VAL A 1 79 ? 10.099 2.449 -11.809 1.00 87.44 79 VAL A O 1
ATOM 611 N N . GLN A 1 80 ? 8.275 2.445 -13.118 1.00 86.56 80 GLN A N 1
ATOM 612 C CA . GLN A 1 80 ? 7.396 3.111 -12.151 1.00 86.56 80 GLN A CA 1
ATOM 613 C C . GLN A 1 80 ? 7.247 2.297 -10.865 1.00 86.56 80 GLN A C 1
ATOM 615 O O . GLN A 1 80 ? 7.421 2.838 -9.777 1.00 86.56 80 GLN A O 1
ATOM 620 N N . THR A 1 81 ? 7.014 0.985 -10.978 1.00 83.31 81 THR A N 1
ATOM 621 C CA . THR A 1 81 ? 6.940 0.097 -9.808 1.00 83.31 81 THR A CA 1
ATOM 622 C C . THR A 1 81 ? 8.245 0.145 -9.013 1.00 83.31 81 THR A C 1
ATOM 624 O O . THR A 1 81 ? 8.222 0.337 -7.798 1.00 83.31 81 THR A O 1
ATOM 627 N N . ALA A 1 82 ? 9.389 -0.002 -9.689 1.00 86.75 82 ALA A N 1
ATOM 628 C CA . ALA A 1 82 ? 10.694 0.046 -9.044 1.00 86.75 82 ALA A CA 1
ATOM 629 C C . ALA A 1 82 ? 10.978 1.419 -8.416 1.00 86.75 82 ALA A C 1
ATOM 631 O O . ALA A 1 82 ? 11.574 1.463 -7.350 1.00 86.75 82 ALA A O 1
ATOM 632 N N . LEU A 1 83 ? 10.522 2.527 -9.007 1.00 86.44 83 LEU A N 1
ATOM 633 C CA . LEU A 1 83 ? 10.608 3.856 -8.397 1.00 86.44 83 LEU A CA 1
ATOM 634 C C . LEU A 1 83 ? 9.759 3.952 -7.125 1.00 86.44 83 LEU A C 1
ATOM 636 O O . LEU A 1 83 ? 10.257 4.405 -6.099 1.00 86.44 83 LEU A O 1
ATOM 640 N N . THR A 1 84 ? 8.506 3.492 -7.146 1.00 83.50 84 THR A N 1
ATOM 641 C CA . THR A 1 84 ? 7.617 3.563 -5.973 1.00 83.50 84 THR A CA 1
ATOM 642 C C . THR A 1 84 ? 8.159 2.771 -4.781 1.00 83.50 84 THR A C 1
ATOM 644 O O . THR A 1 84 ? 8.131 3.263 -3.654 1.00 83.50 84 THR A O 1
ATOM 647 N N . GLU A 1 85 ? 8.704 1.572 -4.998 1.00 83.75 85 GLU A N 1
ATOM 648 C CA . GLU A 1 85 ? 9.342 0.779 -3.925 1.00 83.75 85 GLU A CA 1
ATOM 649 C C . GLU A 1 85 ? 10.472 1.528 -3.237 1.00 83.75 85 GLU A C 1
ATOM 651 O O . GLU A 1 85 ? 10.711 1.434 -2.036 1.00 83.75 85 GLU A O 1
ATOM 656 N N . LEU A 1 86 ? 11.210 2.246 -4.058 1.00 85.50 86 LEU A N 1
ATOM 657 C CA . LEU A 1 86 ? 12.526 2.750 -3.749 1.00 85.50 86 LEU A CA 1
ATOM 658 C C . LEU A 1 86 ? 12.373 4.168 -3.140 1.00 85.50 86 LEU A C 1
ATOM 660 O O . LEU A 1 86 ? 13.215 4.559 -2.332 1.00 85.50 86 LEU A O 1
ATOM 664 N N . ARG A 1 87 ? 11.238 4.849 -3.408 1.00 83.75 87 ARG A N 1
ATOM 665 C CA . ARG A 1 87 ? 10.709 6.014 -2.667 1.00 83.75 87 ARG A CA 1
ATOM 666 C C . ARG A 1 87 ? 10.157 5.655 -1.285 1.00 83.75 87 ARG A C 1
ATOM 668 O O . ARG A 1 87 ? 10.469 6.335 -0.317 1.00 83.75 87 ARG A O 1
ATOM 675 N N . THR A 1 88 ? 9.356 4.590 -1.202 1.00 78.00 88 THR A N 1
ATOM 676 C CA . THR A 1 88 ? 8.637 4.196 0.030 1.00 78.00 88 THR A CA 1
ATOM 677 C C . THR A 1 88 ? 9.461 3.313 0.972 1.00 78.00 88 THR A C 1
ATOM 679 O O . THR A 1 88 ? 9.053 3.054 2.104 1.00 78.00 88 THR A O 1
ATOM 682 N N . GLY A 1 89 ? 10.594 2.777 0.503 1.00 73.62 89 GLY A N 1
ATOM 683 C CA . GLY A 1 89 ? 11.400 1.790 1.229 1.00 73.62 89 GLY A CA 1
ATOM 684 C C . GLY A 1 89 ? 10.725 0.417 1.375 1.00 73.62 89 GLY A C 1
ATOM 685 O O . GLY A 1 89 ? 11.245 -0.459 2.070 1.00 73.62 89 GLY A O 1
ATOM 686 N N . GLN A 1 90 ? 9.574 0.203 0.734 1.00 68.56 90 GLN A N 1
ATOM 687 C CA . GLN A 1 90 ? 8.804 -1.035 0.799 1.00 68.56 90 GLN A CA 1
ATOM 688 C C . GLN A 1 90 ? 9.088 -1.897 -0.431 1.00 68.56 90 GLN A C 1
ATOM 690 O O . GLN A 1 90 ? 9.065 -1.425 -1.562 1.00 68.56 90 GLN A O 1
ATOM 695 N N . ARG A 1 91 ? 9.344 -3.194 -0.228 1.00 60.84 91 ARG A N 1
ATOM 696 C CA . ARG A 1 91 ? 9.479 -4.147 -1.340 1.00 60.84 91 ARG A CA 1
ATOM 697 C C . ARG A 1 91 ? 8.089 -4.613 -1.768 1.00 60.84 91 ARG A C 1
ATOM 699 O O . ARG A 1 91 ? 7.406 -5.253 -0.970 1.00 60.84 91 ARG A O 1
ATOM 706 N N . PHE A 1 92 ? 7.693 -4.373 -3.016 1.00 57.59 92 PHE A N 1
ATOM 707 C CA . PHE A 1 92 ? 6.490 -4.968 -3.591 1.00 57.59 92 PHE A CA 1
ATOM 708 C C . PHE A 1 92 ? 6.855 -6.290 -4.283 1.00 57.59 92 PHE A C 1
ATOM 710 O O . PHE A 1 92 ? 7.674 -6.367 -5.204 1.00 57.59 92 PHE A O 1
ATOM 717 N N . SER A 1 93 ? 6.223 -7.383 -3.860 1.00 49.56 93 SER A N 1
ATOM 718 C CA . SER A 1 93 ? 6.263 -8.639 -4.607 1.00 49.56 93 SER A CA 1
ATOM 719 C C . SER A 1 93 ? 5.338 -8.519 -5.827 1.00 49.56 93 SER A C 1
ATOM 721 O O . SER A 1 93 ? 4.146 -8.782 -5.711 1.00 49.56 93 SER A O 1
ATOM 723 N N . GLY A 1 94 ? 5.861 -8.067 -6.972 1.00 52.41 94 GLY A N 1
ATOM 724 C CA . GLY A 1 94 ? 5.126 -7.948 -8.244 1.00 52.41 94 GLY A CA 1
ATOM 725 C C . GLY A 1 94 ? 5.248 -6.570 -8.911 1.00 52.41 94 GLY A C 1
ATOM 726 O O . GLY A 1 94 ? 6.053 -5.741 -8.485 1.00 52.41 94 GLY A O 1
ATOM 727 N N . THR A 1 95 ? 4.442 -6.326 -9.951 1.00 44.69 95 THR A N 1
ATOM 728 C CA . THR A 1 95 ? 4.222 -5.018 -10.609 1.00 44.69 95 THR A CA 1
ATOM 729 C C . THR A 1 95 ? 3.056 -4.260 -9.962 1.00 44.69 95 THR A C 1
ATO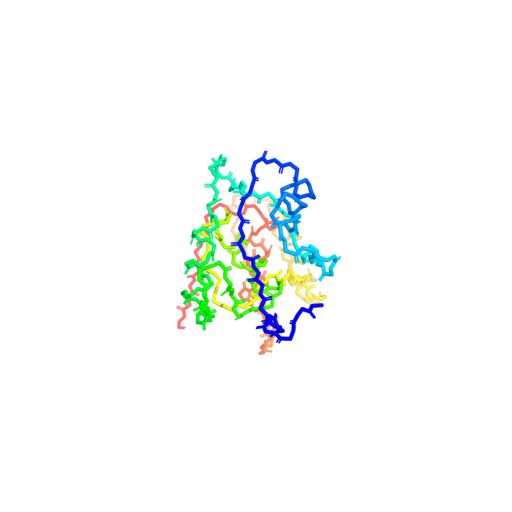M 731 O O . THR A 1 95 ? 2.254 -3.633 -10.648 1.00 44.69 95 THR A O 1
ATOM 734 N N . HIS A 1 96 ? 2.883 -4.368 -8.642 1.00 50.84 96 HIS A N 1
ATOM 735 C CA . HIS A 1 96 ? 1.742 -3.774 -7.942 1.00 50.84 96 HIS A CA 1
ATOM 736 C C . HIS A 1 96 ? 1.964 -2.275 -7.692 1.00 50.84 96 HIS A C 1
ATOM 738 O O . HIS A 1 96 ? 2.184 -1.849 -6.566 1.00 50.84 96 HIS A O 1
ATOM 744 N N . HIS A 1 97 ? 1.900 -1.479 -8.760 1.00 45.28 97 HIS A N 1
ATOM 745 C CA . HIS A 1 97 ? 1.657 -0.032 -8.697 1.00 45.28 97 HIS A CA 1
ATOM 746 C C . HIS A 1 97 ? 0.148 0.289 -8.715 1.00 45.28 97 HIS A C 1
ATOM 748 O O . HIS A 1 97 ? -0.259 1.444 -8.595 1.00 45.28 97 HIS A O 1
ATOM 754 N N . GLU A 1 98 ? -0.706 -0.729 -8.861 1.00 50.19 98 GLU A N 1
ATOM 755 C CA . GLU A 1 98 ? -2.155 -0.559 -8.904 1.00 50.19 98 GLU A CA 1
ATOM 756 C C . GLU A 1 98 ? -2.720 -0.242 -7.512 1.00 50.19 98 GLU A C 1
ATOM 758 O O . GLU A 1 98 ? -2.682 -1.050 -6.580 1.00 50.19 98 GLU A O 1
ATOM 763 N N . THR A 1 99 ? -3.287 0.957 -7.378 1.00 56.94 99 THR A N 1
ATOM 764 C CA . THR A 1 99 ? -4.094 1.333 -6.216 1.00 56.94 99 THR A CA 1
ATOM 765 C C . THR A 1 99 ? -5.472 0.695 -6.371 1.00 56.94 99 THR A C 1
ATOM 767 O O . THR A 1 99 ? -6.296 1.174 -7.146 1.00 56.94 99 THR A O 1
ATOM 770 N N . PHE A 1 100 ? -5.743 -0.394 -5.650 1.00 68.44 100 PHE A N 1
ATOM 771 C CA . PHE A 1 100 ? -7.059 -1.037 -5.688 1.00 68.44 100 PHE A CA 1
ATOM 772 C C . PHE A 1 100 ? -8.040 -0.328 -4.743 1.00 68.44 100 PHE A C 1
ATOM 774 O O . PHE A 1 100 ? -7.827 -0.347 -3.525 1.00 68.44 100 PHE A O 1
ATOM 781 N N . PRO A 1 101 ? -9.137 0.272 -5.243 1.00 85.31 101 PRO A N 1
ATOM 782 C CA . PRO A 1 101 ? -10.194 0.764 -4.373 1.00 85.31 101 PRO A CA 1
ATOM 783 C C . PRO A 1 101 ? -10.947 -0.405 -3.723 1.00 85.31 101 PRO A C 1
ATOM 785 O O . PRO A 1 101 ? -10.965 -1.530 -4.230 1.00 85.31 101 PRO A O 1
ATOM 788 N N . MET A 1 102 ? -11.614 -0.138 -2.597 1.00 90.62 102 MET A N 1
ATOM 789 C CA . MET A 1 102 ? -12.546 -1.108 -2.020 1.00 90.62 102 MET A CA 1
ATOM 790 C C . MET A 1 102 ? -13.686 -1.395 -2.993 1.00 90.62 102 MET A C 1
ATOM 792 O O . MET A 1 102 ? -14.312 -0.474 -3.518 1.00 90.62 102 MET A O 1
ATOM 796 N N . ARG A 1 103 ? -14.006 -2.680 -3.170 1.00 94.00 103 ARG A N 1
ATOM 797 C CA . ARG A 1 103 ? -15.269 -3.077 -3.799 1.00 94.00 103 ARG A CA 1
ATOM 798 C C . ARG A 1 103 ? -16.431 -2.612 -2.925 1.00 94.00 103 ARG A C 1
ATOM 800 O O . ARG A 1 103 ? -16.279 -2.489 -1.707 1.00 94.00 103 ARG A O 1
ATOM 807 N N . ARG A 1 104 ? -17.599 -2.384 -3.526 1.00 95.12 104 ARG A N 1
ATOM 808 C CA . ARG A 1 104 ? -18.778 -1.863 -2.819 1.00 95.12 104 ARG A CA 1
ATOM 809 C C . ARG A 1 104 ? -19.102 -2.672 -1.560 1.00 95.12 104 ARG A C 1
ATOM 811 O O . ARG A 1 104 ? -19.262 -2.092 -0.496 1.00 95.12 104 ARG A O 1
ATOM 818 N N . GLU A 1 105 ? -19.087 -4.001 -1.641 1.00 94.56 105 GLU A N 1
ATOM 819 C CA . GLU A 1 105 ? -19.382 -4.861 -0.490 1.00 94.56 105 GLU A CA 1
ATOM 820 C C . GLU A 1 105 ? -18.370 -4.718 0.661 1.00 94.56 105 GLU A C 1
ATOM 822 O O . GLU A 1 105 ? -18.723 -4.885 1.827 1.00 94.56 105 GLU A O 1
ATOM 827 N N . GLN A 1 106 ? -17.114 -4.394 0.346 1.00 96.62 106 GLN A N 1
ATOM 828 C CA . GLN A 1 106 ? -16.062 -4.163 1.334 1.00 96.62 106 GLN A CA 1
ATOM 829 C C . GLN A 1 106 ? -16.227 -2.785 1.977 1.00 96.62 106 GLN A C 1
ATOM 831 O O . GLN A 1 106 ? -16.133 -2.664 3.196 1.00 96.62 106 GLN A O 1
ATOM 836 N N . ALA A 1 107 ? -16.513 -1.761 1.166 1.00 96.81 107 ALA A N 1
ATOM 837 C CA . ALA A 1 107 ? -16.771 -0.408 1.642 1.00 96.81 107 ALA A CA 1
ATOM 838 C C . ALA A 1 107 ? -18.001 -0.363 2.564 1.00 96.81 107 ALA A C 1
ATOM 840 O O . ALA A 1 107 ? -17.931 0.241 3.635 1.00 96.81 107 ALA A O 1
ATOM 841 N N . ASP A 1 108 ? -19.076 -1.066 2.196 1.00 96.75 108 ASP A N 1
ATOM 842 C CA . ASP A 1 108 ? -20.295 -1.191 2.998 1.00 96.75 108 ASP A CA 1
ATOM 843 C C . ASP A 1 108 ? -20.016 -1.906 4.331 1.00 96.75 108 ASP A C 1
ATOM 845 O O . ASP A 1 108 ? -20.483 -1.466 5.382 1.00 96.75 108 ASP A O 1
ATOM 849 N N . ALA A 1 109 ? -19.221 -2.984 4.315 1.00 97.50 109 ALA A N 1
ATOM 850 C CA . ALA A 1 109 ? -18.826 -3.694 5.532 1.00 97.50 109 ALA A CA 1
ATOM 851 C C . ALA A 1 109 ? -18.018 -2.796 6.481 1.00 97.50 109 ALA A C 1
ATOM 853 O O . ALA A 1 109 ? -18.321 -2.728 7.671 1.00 97.50 109 ALA A O 1
ATOM 854 N N . VAL A 1 110 ? -17.035 -2.060 5.950 1.00 97.81 110 VAL A N 1
ATOM 855 C CA . VAL A 1 110 ? -16.234 -1.103 6.728 1.00 97.81 110 VAL A CA 1
ATOM 856 C C . VAL A 1 110 ? -17.108 0.017 7.286 1.00 97.81 110 VAL A C 1
ATOM 858 O O . VAL A 1 110 ? -16.985 0.353 8.461 1.00 97.81 110 VAL A O 1
ATOM 861 N N . ALA A 1 111 ? -17.992 0.601 6.473 1.00 97.88 111 ALA A N 1
ATOM 862 C CA . ALA A 1 111 ? -18.866 1.689 6.901 1.00 97.88 111 ALA A CA 1
ATOM 863 C C . ALA A 1 111 ? -19.772 1.264 8.063 1.00 97.88 111 ALA A C 1
ATOM 865 O O . ALA A 1 111 ? -19.766 1.931 9.096 1.00 97.88 111 ALA A O 1
ATOM 866 N N . LYS A 1 112 ? -20.448 0.115 7.935 1.00 98.06 112 LYS A N 1
ATOM 867 C CA . LYS A 1 112 ? -21.314 -0.438 8.986 1.00 98.06 112 LYS A CA 1
ATOM 868 C C . LYS A 1 112 ? -20.562 -0.695 10.288 1.00 98.06 112 LYS A C 1
ATOM 870 O O . LYS A 1 112 ? -21.064 -0.381 11.360 1.00 98.06 112 LYS A O 1
ATOM 875 N N . THR A 1 113 ? -19.352 -1.249 10.213 1.00 98.00 113 THR A N 1
ATOM 876 C CA . THR A 1 113 ? -18.557 -1.514 11.419 1.00 98.00 113 THR A CA 1
ATOM 877 C C . THR A 1 113 ? -18.090 -0.227 12.094 1.00 98.00 113 THR A C 1
ATOM 879 O O . THR A 1 113 ? -18.147 -0.136 13.316 1.00 98.00 113 THR A O 1
ATOM 882 N N . VAL A 1 114 ? -17.670 0.785 11.326 1.00 97.75 114 VAL A N 1
ATOM 883 C CA . VAL A 1 114 ? -17.272 2.087 11.887 1.00 97.75 114 VAL A CA 1
ATOM 884 C C . VAL A 1 114 ? -18.451 2.791 12.552 1.00 97.75 114 VAL A C 1
ATOM 886 O O . VAL A 1 114 ? -18.288 3.329 13.642 1.00 97.75 114 VAL A O 1
ATOM 889 N N . GLU A 1 115 ? -19.618 2.792 11.911 1.00 97.88 115 GLU A N 1
ATOM 890 C CA . GLU A 1 115 ? -20.840 3.372 12.473 1.00 97.88 115 GLU A CA 1
ATOM 891 C C . GLU A 1 115 ? -21.214 2.693 13.793 1.00 97.88 115 GLU A C 1
ATOM 893 O O . GLU A 1 115 ? -21.380 3.374 14.801 1.00 97.88 115 GLU A O 1
ATOM 898 N N . TYR A 1 116 ? -21.220 1.358 13.811 1.00 98.00 116 TYR A N 1
ATOM 899 C CA . TYR A 1 116 ? -21.490 0.580 15.016 1.00 98.00 116 TYR A CA 1
ATOM 900 C C . TYR A 1 116 ? -20.473 0.844 16.138 1.00 98.00 116 TYR A C 1
ATOM 902 O O . TYR A 1 116 ? -20.850 1.032 17.289 1.00 98.00 116 TYR A O 1
ATOM 910 N N . TYR A 1 117 ? -19.172 0.902 15.841 1.00 97.25 117 TYR A N 1
ATOM 911 C CA . TYR A 1 117 ? -18.174 1.209 16.875 1.00 97.25 117 TYR A CA 1
ATOM 912 C C . TYR A 1 117 ? -18.355 2.618 17.433 1.00 97.25 117 TYR A C 1
ATOM 914 O O . TYR A 1 117 ? -18.294 2.813 18.644 1.00 97.25 117 TYR A O 1
ATOM 922 N N . ARG A 1 118 ? -18.627 3.597 16.563 1.00 96.00 118 ARG A N 1
ATOM 923 C CA . ARG A 1 118 ? -18.854 4.983 16.979 1.00 96.00 118 ARG A CA 1
ATOM 924 C C . ARG A 1 118 ? -20.120 5.146 17.811 1.00 96.00 118 ARG A C 1
ATOM 926 O O . ARG A 1 118 ? -20.079 5.938 18.744 1.00 96.00 118 ARG A O 1
ATOM 933 N N . SER A 1 119 ? -21.201 4.422 17.511 1.00 97.25 119 SER A N 1
ATOM 934 C CA . SER A 1 119 ? -22.421 4.487 18.325 1.00 97.25 119 SER A CA 1
ATOM 935 C C . SER A 1 119 ? -22.166 3.969 19.740 1.00 97.25 119 SER A C 1
ATOM 937 O O . SER A 1 119 ? -22.527 4.633 20.702 1.00 97.25 119 SER A O 1
ATOM 939 N N . ILE A 1 120 ? -21.444 2.852 19.875 1.00 97.38 120 ILE A N 1
ATOM 940 C CA . ILE A 1 120 ? -21.071 2.301 21.184 1.00 97.38 120 ILE A CA 1
ATOM 941 C C . ILE A 1 120 ? -20.147 3.258 21.951 1.00 97.38 120 ILE A C 1
ATOM 943 O O . ILE A 1 120 ? -20.371 3.514 23.129 1.00 97.38 120 ILE A O 1
ATOM 947 N N . TRP A 1 121 ? -19.143 3.847 21.294 1.00 96.50 121 TRP A N 1
ATOM 948 C CA . TRP A 1 121 ? -18.242 4.805 21.949 1.00 96.50 121 TRP A CA 1
ATOM 949 C C . TRP A 1 121 ? -18.880 6.155 22.284 1.00 96.50 121 TRP A C 1
ATOM 951 O O . TRP A 1 121 ? -18.348 6.885 23.123 1.00 96.50 121 TRP A O 1
ATOM 961 N N . ALA A 1 122 ? -19.986 6.507 21.627 1.00 96.44 122 ALA A N 1
ATOM 962 C CA . ALA A 1 122 ? -20.767 7.685 21.980 1.00 96.44 122 ALA A CA 1
ATOM 963 C C . ALA A 1 122 ? -21.488 7.496 23.324 1.00 96.44 122 ALA A C 1
ATOM 965 O O . ALA A 1 122 ? -21.618 8.461 24.074 1.00 96.44 122 ALA A O 1
ATOM 966 N N . GLU A 1 123 ? -21.906 6.266 23.634 1.00 96.06 123 GLU A N 1
ATOM 967 C CA . GLU A 1 123 ? -22.516 5.897 24.915 1.00 96.06 123 GLU A CA 1
ATOM 968 C C . GLU A 1 123 ? -21.455 5.660 26.001 1.00 96.06 123 GLU A C 1
ATOM 970 O O . GLU A 1 123 ? -21.557 6.205 27.099 1.00 96.06 123 GLU A O 1
ATOM 975 N N . ASP A 1 124 ? -20.402 4.901 25.683 1.00 95.56 124 ASP A N 1
ATOM 976 C CA . ASP A 1 124 ? -19.277 4.629 26.578 1.00 95.56 124 ASP A CA 1
ATOM 977 C C . ASP A 1 124 ? -17.945 4.620 25.815 1.00 95.56 124 ASP A C 1
ATOM 979 O O . ASP A 1 124 ? -17.606 3.686 25.084 1.00 95.56 124 ASP A O 1
ATOM 983 N N . LYS A 1 125 ? -17.127 5.650 26.055 1.00 92.88 125 LYS A N 1
ATOM 984 C CA . LYS A 1 125 ? -15.811 5.820 25.420 1.00 92.88 125 LYS A CA 1
ATOM 985 C C . LYS A 1 125 ? -14.821 4.691 25.723 1.00 92.88 125 LYS A C 1
ATOM 987 O O . LYS A 1 125 ? -13.873 4.522 24.961 1.00 92.88 125 LYS A O 1
ATOM 992 N N . ASN A 1 126 ? -15.011 3.951 26.815 1.00 94.31 126 ASN A N 1
ATOM 993 C CA . ASN A 1 126 ? -14.126 2.860 27.227 1.00 94.31 126 ASN A CA 1
ATOM 994 C C . ASN A 1 126 ? -14.662 1.478 26.832 1.00 94.31 126 ASN A C 1
ATOM 996 O O . ASN A 1 126 ? -14.003 0.467 27.091 1.00 94.31 126 ASN A O 1
ATOM 1000 N N . ALA A 1 127 ? -15.831 1.417 26.191 1.00 95.50 127 ALA A N 1
ATOM 1001 C CA . ALA A 1 127 ? -16.401 0.165 25.734 1.00 95.50 127 ALA A CA 1
ATOM 1002 C C . ALA A 1 127 ? -15.514 -0.508 24.674 1.00 95.50 127 ALA A C 1
ATOM 1004 O O . ALA A 1 127 ? -14.865 0.133 23.840 1.00 95.50 127 ALA A O 1
ATOM 1005 N N . VAL A 1 128 ? -15.535 -1.843 24.682 1.00 95.00 128 VAL A N 1
ATOM 1006 C CA . VAL A 1 128 ? -14.790 -2.693 23.744 1.00 95.00 128 VAL A CA 1
ATOM 1007 C C . VAL A 1 128 ? -15.782 -3.357 22.781 1.00 95.00 128 VAL A C 1
ATOM 1009 O O . VAL A 1 128 ? -16.182 -4.506 23.006 1.00 95.00 128 VAL A O 1
ATOM 1012 N N . PRO A 1 129 ? -16.238 -2.648 21.728 1.00 95.62 129 PRO A N 1
ATOM 1013 C CA . PRO A 1 129 ? -17.225 -3.181 20.803 1.00 95.62 129 PRO A CA 1
ATOM 1014 C C . PRO A 1 129 ? -16.660 -4.373 20.023 1.00 95.62 129 PRO A C 1
ATOM 1016 O O . PRO A 1 129 ? -15.478 -4.429 19.680 1.00 95.62 129 PRO A O 1
ATOM 1019 N N . ARG A 1 130 ? -17.531 -5.339 19.723 1.00 96.62 130 ARG A N 1
ATOM 1020 C CA . ARG A 1 130 ? -17.203 -6.543 18.948 1.00 96.62 130 ARG A CA 1
ATOM 1021 C C . ARG A 1 130 ? -18.064 -6.587 17.693 1.00 96.62 130 ARG A C 1
ATOM 1023 O O . ARG A 1 130 ? -19.270 -6.374 17.777 1.00 96.62 130 ARG A O 1
ATOM 1030 N N . PHE A 1 131 ? -17.456 -6.887 16.548 1.00 96.56 131 PHE A N 1
ATOM 1031 C CA . PHE A 1 131 ? -18.150 -7.028 15.266 1.00 96.56 131 PHE A CA 1
ATOM 1032 C C . PHE A 1 131 ? -17.680 -8.287 14.540 1.00 96.56 131 PHE A C 1
ATOM 1034 O O . PHE A 1 131 ? -16.482 -8.559 14.487 1.00 96.56 131 PHE A O 1
ATOM 1041 N N . LEU A 1 132 ? -18.614 -9.036 13.951 1.00 96.19 132 LEU A N 1
ATOM 1042 C CA . LEU A 1 132 ? -18.319 -10.233 13.164 1.00 96.19 132 LEU A CA 1
ATOM 1043 C C . LEU A 1 132 ? -18.731 -10.016 11.705 1.00 96.19 132 LEU A C 1
ATOM 1045 O O . LEU A 1 132 ? -19.902 -9.784 11.407 1.00 96.19 132 LEU A O 1
ATOM 1049 N N . TRP A 1 133 ? -17.782 -10.146 10.779 1.00 96.38 133 TRP A N 1
ATOM 1050 C CA . TRP A 1 133 ? -18.088 -10.228 9.350 1.00 96.38 133 TRP A CA 1
ATOM 1051 C C . TRP A 1 133 ? -18.317 -11.677 8.934 1.00 96.38 133 TRP A C 1
ATOM 1053 O O . TRP A 1 133 ? -17.373 -12.464 8.870 1.00 96.38 133 TRP A O 1
ATOM 1063 N N . ASN A 1 134 ? -19.551 -12.014 8.556 1.00 95.12 134 ASN A N 1
ATOM 1064 C CA . ASN A 1 134 ? -19.824 -13.260 7.843 1.00 95.12 134 ASN A CA 1
ATOM 1065 C C . ASN A 1 134 ? -19.403 -13.118 6.368 1.00 95.12 134 ASN A C 1
ATOM 1067 O O . ASN A 1 134 ? -20.201 -12.777 5.495 1.00 95.12 134 ASN A O 1
ATOM 1071 N N . ALA A 1 135 ? -18.109 -13.292 6.105 1.00 92.50 135 ALA A N 1
ATOM 1072 C CA . ALA A 1 135 ? -17.510 -13.029 4.803 1.00 92.50 135 ALA A CA 1
ATOM 1073 C C . ALA A 1 135 ? -17.277 -14.314 3.994 1.00 92.50 135 ALA A C 1
ATOM 1075 O O . ALA A 1 135 ? -16.539 -15.208 4.415 1.00 92.50 135 ALA A O 1
ATOM 1076 N N . LYS A 1 136 ? -17.812 -14.351 2.766 1.00 91.81 136 LYS A N 1
ATOM 1077 C CA . LYS A 1 136 ? -17.580 -15.440 1.802 1.00 91.81 136 LYS A CA 1
ATOM 1078 C C . LYS A 1 136 ? -16.099 -15.606 1.424 1.00 91.81 136 LYS A C 1
ATOM 1080 O O . LYS A 1 136 ? -15.263 -14.711 1.610 1.00 91.81 136 LYS A O 1
ATOM 1085 N N . MET A 1 137 ? -15.759 -16.749 0.824 1.00 91.44 137 MET A N 1
ATOM 1086 C CA . MET A 1 137 ? -14.439 -16.952 0.211 1.00 91.44 137 MET A CA 1
ATOM 1087 C C . MET A 1 137 ? -14.128 -15.843 -0.808 1.00 91.44 137 MET A C 1
ATOM 1089 O O . MET A 1 137 ? -15.015 -15.379 -1.521 1.00 91.44 137 MET A O 1
ATOM 1093 N N . ARG A 1 138 ? -12.858 -15.411 -0.874 1.00 90.06 138 ARG A N 1
ATOM 1094 C CA . ARG A 1 138 ? -12.370 -14.340 -1.776 1.00 90.06 138 ARG A CA 1
ATOM 1095 C C . ARG A 1 138 ? -13.023 -12.957 -1.586 1.00 90.06 138 ARG A C 1
ATOM 1097 O O . ARG A 1 138 ? -12.880 -12.072 -2.431 1.00 90.06 138 ARG A O 1
ATOM 1104 N N . PHE A 1 139 ? -13.662 -12.723 -0.439 1.00 92.75 139 PHE A N 1
ATOM 1105 C CA . PHE A 1 139 ? -14.134 -11.391 -0.046 1.00 92.75 139 PHE A CA 1
ATOM 1106 C C . PHE A 1 139 ? -13.002 -10.354 0.068 1.00 92.75 139 PHE A C 1
ATOM 1108 O O . PHE A 1 139 ? -13.240 -9.178 -0.155 1.00 92.75 139 PHE A O 1
ATOM 1115 N N . GLY A 1 140 ? -11.767 -10.776 0.361 1.00 92.50 140 GLY A N 1
ATOM 1116 C CA . GLY A 1 140 ? -10.646 -9.857 0.604 1.00 92.50 140 GLY A CA 1
ATOM 1117 C C . GLY A 1 140 ? -10.546 -9.408 2.063 1.00 92.50 140 GLY A C 1
ATOM 1118 O O . GLY A 1 140 ? -10.252 -8.251 2.328 1.00 92.50 140 GLY A O 1
ATOM 1119 N N . LYS A 1 141 ? -10.779 -10.334 3.006 1.00 93.94 141 LYS A N 1
ATOM 1120 C CA . LYS A 1 141 ? -10.842 -10.076 4.457 1.00 93.94 141 LYS A CA 1
ATOM 1121 C C . LYS A 1 141 ? -9.667 -9.248 4.982 1.00 93.94 141 LYS A C 1
ATOM 1123 O O . LYS A 1 141 ? -9.899 -8.270 5.678 1.00 93.94 141 LYS A O 1
ATOM 1128 N N . THR A 1 142 ? -8.436 -9.602 4.612 1.00 92.56 142 THR A N 1
ATOM 1129 C CA . THR A 1 142 ? -7.227 -8.887 5.050 1.00 92.56 142 THR A CA 1
ATOM 1130 C C . THR A 1 142 ? -7.233 -7.432 4.590 1.00 92.56 142 THR A C 1
ATOM 1132 O O . THR A 1 142 ? -7.047 -6.528 5.397 1.00 92.56 142 THR A O 1
ATOM 1135 N N . PHE A 1 143 ? -7.523 -7.196 3.309 1.00 92.88 143 PHE A N 1
ATOM 1136 C CA . PHE A 1 143 ? -7.601 -5.848 2.751 1.00 92.88 143 PHE A CA 1
ATOM 1137 C C . PHE A 1 143 ? -8.731 -5.032 3.393 1.00 92.88 143 PHE A C 1
ATOM 1139 O O . PHE A 1 143 ? -8.517 -3.897 3.806 1.00 92.88 143 PHE A O 1
ATOM 1146 N N . THR A 1 144 ? -9.922 -5.615 3.555 1.00 95.12 144 THR A N 1
ATOM 1147 C CA . THR A 1 144 ? -11.059 -4.937 4.195 1.00 95.12 144 THR A CA 1
ATOM 1148 C C . THR A 1 144 ? -10.787 -4.617 5.670 1.00 95.12 144 THR A C 1
ATOM 1150 O O . THR A 1 144 ? -11.112 -3.523 6.125 1.00 95.12 144 THR A O 1
ATOM 1153 N N . ALA A 1 145 ? -10.143 -5.525 6.411 1.00 95.12 145 ALA A N 1
ATOM 1154 C CA . ALA A 1 145 ? -9.761 -5.300 7.806 1.00 95.12 145 ALA A CA 1
ATOM 1155 C C . ALA A 1 145 ? -8.707 -4.190 7.942 1.00 95.12 145 ALA A C 1
ATOM 1157 O O . ALA A 1 145 ? -8.815 -3.344 8.828 1.00 95.12 145 ALA A O 1
ATOM 1158 N N . TYR A 1 146 ? -7.734 -4.139 7.029 1.00 94.19 146 TYR A N 1
ATOM 1159 C CA . TYR A 1 146 ? -6.763 -3.047 6.966 1.00 94.19 146 TYR A CA 1
ATOM 1160 C C . TYR A 1 146 ? -7.444 -1.689 6.731 1.00 94.19 146 TYR A C 1
ATOM 1162 O O . TYR A 1 146 ? -7.165 -0.722 7.439 1.00 94.19 146 TYR A O 1
ATOM 1170 N N . GLN A 1 147 ? -8.392 -1.618 5.792 1.00 95.31 147 GLN A N 1
ATOM 1171 C CA . GLN A 1 147 ? -9.135 -0.383 5.519 1.00 95.31 147 GLN A CA 1
ATOM 1172 C C . GLN A 1 147 ? -9.995 0.060 6.710 1.00 95.31 147 GLN A C 1
ATOM 1174 O O . GLN A 1 147 ? -10.091 1.257 6.984 1.00 95.31 147 GLN A O 1
ATOM 1179 N N . LEU A 1 148 ? -10.576 -0.887 7.458 1.00 96.56 148 LEU A N 1
ATOM 1180 C CA . LEU A 1 148 ? -11.261 -0.591 8.718 1.00 96.56 148 LEU A CA 1
ATOM 1181 C C . LEU A 1 148 ? -10.304 0.032 9.740 1.00 96.56 148 LEU A C 1
ATOM 1183 O O . LEU A 1 148 ? -10.613 1.088 10.287 1.00 96.56 148 LEU A O 1
ATOM 1187 N N . ALA A 1 149 ? -9.142 -0.587 9.968 1.00 96.12 149 ALA A N 1
ATOM 1188 C CA . ALA A 1 149 ? -8.141 -0.077 10.904 1.00 96.12 149 ALA A CA 1
ATOM 1189 C C . ALA A 1 149 ? -7.689 1.343 10.531 1.00 96.12 149 ALA A C 1
ATOM 1191 O O . ALA A 1 149 ? -7.648 2.222 11.391 1.00 96.12 149 ALA A O 1
ATOM 1192 N N . LYS A 1 150 ? -7.452 1.595 9.236 1.00 94.44 150 LYS A N 1
ATOM 1193 C CA . LYS A 1 150 ? -7.113 2.925 8.717 1.00 94.44 150 LYS A CA 1
ATOM 1194 C C . LYS A 1 150 ? -8.240 3.939 8.948 1.00 94.44 150 LYS A C 1
ATOM 1196 O O . LYS A 1 150 ? -7.974 5.056 9.374 1.00 94.44 150 LYS A O 1
ATOM 1201 N N . LYS A 1 151 ? -9.503 3.565 8.713 1.00 95.25 151 LYS A N 1
ATOM 1202 C CA . LYS A 1 151 ? -10.664 4.458 8.906 1.00 95.25 151 LYS A CA 1
ATOM 1203 C C . LYS A 1 151 ? -10.951 4.775 10.380 1.00 95.25 151 LYS A C 1
ATOM 1205 O O . LYS A 1 151 ? -11.563 5.801 10.672 1.00 95.25 151 LYS A O 1
ATOM 1210 N 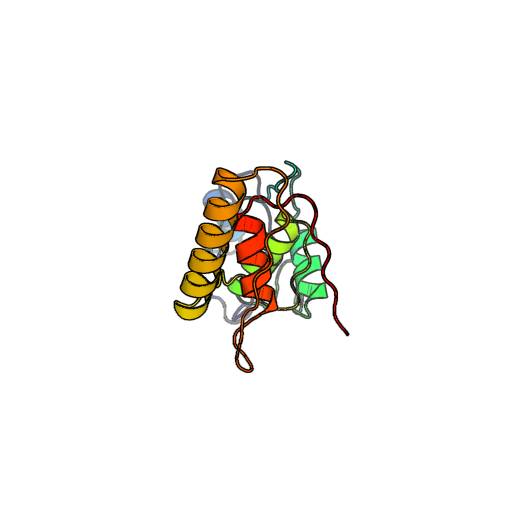N . LEU A 1 152 ? -10.525 3.900 11.288 1.00 94.50 152 LEU A N 1
ATOM 1211 C CA . LEU A 1 152 ? -10.592 4.094 12.738 1.00 94.50 152 LEU A CA 1
ATOM 1212 C C . LEU A 1 152 ? -9.365 4.818 13.316 1.00 94.50 152 LEU A C 1
ATOM 1214 O O . LEU A 1 152 ? -9.338 5.042 14.521 1.00 94.50 152 LEU A O 1
ATOM 1218 N N . ASP A 1 153 ? -8.367 5.158 12.492 1.00 94.75 153 ASP A N 1
ATOM 1219 C CA . ASP A 1 153 ? -7.068 5.688 12.937 1.00 94.75 153 ASP A CA 1
ATOM 1220 C C . ASP A 1 153 ? -6.397 4.804 14.012 1.00 94.75 153 ASP A C 1
ATOM 1222 O O . ASP A 1 153 ? -5.827 5.260 15.007 1.00 94.75 153 ASP A O 1
ATOM 1226 N N . ALA A 1 154 ? -6.509 3.482 13.848 1.00 93.62 154 ALA A N 1
ATOM 1227 C CA . ALA A 1 154 ? -6.003 2.528 14.822 1.00 93.62 154 ALA A CA 1
ATOM 1228 C C . ALA A 1 154 ? -4.465 2.528 14.847 1.00 93.62 154 ALA A C 1
ATOM 1230 O O . ALA A 1 154 ? -3.811 2.114 13.892 1.00 93.62 154 ALA A O 1
ATOM 1231 N N . ARG A 1 155 ? -3.880 2.934 15.980 1.00 93.00 155 ARG A N 1
ATOM 1232 C CA . ARG A 1 155 ? -2.415 2.987 16.162 1.00 93.00 155 ARG A CA 1
ATOM 1233 C C . ARG A 1 155 ? -1.778 1.645 16.512 1.00 93.00 155 ARG A C 1
ATOM 1235 O O . ARG A 1 155 ? -0.602 1.430 16.243 1.00 93.00 155 ARG A O 1
ATOM 1242 N N . ARG A 1 156 ? -2.529 0.763 17.176 1.00 94.62 156 ARG A N 1
ATOM 1243 C CA . ARG A 1 156 ? -2.069 -0.560 17.619 1.00 94.62 156 ARG A CA 1
ATOM 1244 C C . ARG A 1 156 ? -3.085 -1.596 17.168 1.00 94.62 156 ARG A C 1
ATOM 1246 O O . ARG A 1 156 ? -4.247 -1.519 17.554 1.00 94.62 156 ARG A O 1
ATOM 1253 N N . VAL A 1 157 ? -2.641 -2.542 16.347 1.00 94.19 157 VAL A N 1
ATOM 1254 C CA . VAL A 1 157 ? -3.487 -3.586 15.760 1.00 94.19 157 VAL A CA 1
ATOM 1255 C C . VAL A 1 157 ? -2.839 -4.939 16.026 1.00 94.19 157 VAL A C 1
ATOM 1257 O O . VAL A 1 157 ? -1.676 -5.141 15.689 1.00 94.19 157 VAL A O 1
ATOM 1260 N N . LEU A 1 158 ? -3.596 -5.861 16.620 1.00 94.94 158 LEU A N 1
ATOM 1261 C CA . LEU A 1 158 ? -3.206 -7.260 16.773 1.00 94.94 158 LEU A CA 1
ATOM 1262 C C . LEU A 1 158 ? -3.998 -8.097 15.768 1.00 94.94 158 LEU A C 1
ATOM 1264 O O . LEU A 1 158 ? -5.226 -8.145 15.831 1.00 94.94 158 LEU A O 1
ATOM 1268 N N . VAL A 1 159 ? -3.296 -8.755 14.848 1.00 93.38 159 VAL A N 1
ATOM 1269 C CA . VAL A 1 159 ? -3.894 -9.696 13.895 1.00 93.38 159 VAL A CA 1
ATOM 1270 C C . VAL A 1 159 ? -3.582 -11.107 14.368 1.00 93.38 159 VAL A C 1
ATOM 1272 O O . VAL A 1 159 ? -2.422 -11.504 14.416 1.00 93.38 159 VAL A O 1
ATOM 1275 N N . LEU A 1 160 ? -4.625 -11.857 14.716 1.00 92.69 160 LEU A N 1
ATOM 1276 C CA . LEU A 1 160 ? -4.527 -13.275 15.046 1.00 92.69 160 LEU A CA 1
ATOM 1277 C C . LEU A 1 160 ? -5.005 -14.083 13.841 1.00 92.69 160 LEU A C 1
ATOM 1279 O O . LEU A 1 160 ? -6.117 -13.882 13.352 1.00 92.69 160 LEU A O 1
ATOM 1283 N N . THR A 1 161 ? -4.155 -14.981 13.361 1.00 87.06 161 THR A N 1
ATOM 1284 C CA . THR A 1 161 ? -4.458 -15.941 12.298 1.00 87.06 161 THR A CA 1
ATOM 1285 C C . THR A 1 161 ? -3.989 -17.320 12.748 1.00 87.06 161 THR A C 1
ATOM 1287 O O . THR A 1 161 ? -3.019 -17.409 13.502 1.00 87.06 161 THR A O 1
ATOM 1290 N N . PHE A 1 162 ? -4.692 -18.363 12.313 1.00 76.06 162 PHE A N 1
ATOM 1291 C CA . PHE A 1 162 ? -4.318 -19.767 12.507 1.00 76.06 162 PHE A CA 1
ATOM 1292 C C . PHE A 1 162 ? -3.767 -20.344 11.205 1.00 76.06 162 PHE A C 1
ATOM 1294 O O . PHE A 1 162 ? -4.121 -19.783 10.137 1.00 76.06 162 PHE A O 1
#

InterPro domains:
  IPR018306 Bacteriophage T5, Orf172 DNA-binding [PF10544] (4-85)
  IPR018306 Bacteriophage T5, Orf172 DNA-binding [SM00974] (3-86)

Sequence (162 aa):
SDAAHKGLLKVGQTTRDVKQRVAEQLKTAAIKNYTIALDESAERDDGTVMTDHELRAALVRKGFANVELEWMRCAVADVQTALTELRTGQRFSGTHHETFPMRREQADAVAKTVEYYRSIWAEDKNAVPRFLWNAKMRFGKTFTAYQLAKKLDARRVLVLTF